Protein AF-A0A562J4Q2-F1 (afdb_monomer_lite)

Structure (mmCIF, N/CA/C/O backbone):
data_AF-A0A562J4Q2-F1
#
_entry.id   AF-A0A562J4Q2-F1
#
loop_
_atom_site.group_PDB
_atom_site.id
_atom_site.type_symbol
_atom_site.label_atom_id
_atom_site.label_alt_id
_atom_site.label_comp_id
_atom_site.label_asym_id
_atom_site.label_entity_id
_atom_site.label_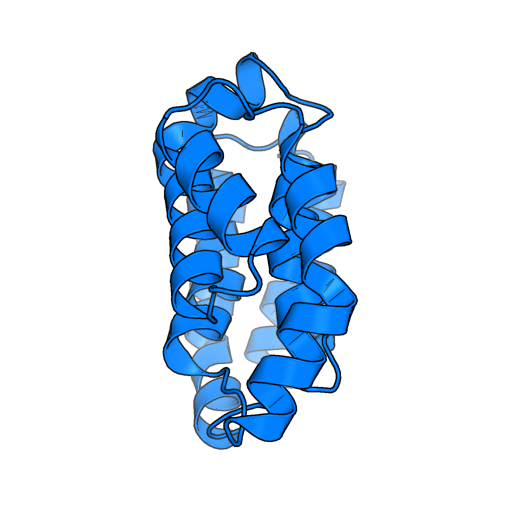seq_id
_atom_site.pdbx_PDB_ins_code
_atom_site.Cartn_x
_atom_site.Cartn_y
_atom_site.Cartn_z
_atom_site.occupancy
_atom_site.B_iso_or_equiv
_atom_site.auth_seq_id
_atom_site.auth_comp_id
_atom_site.auth_asym_id
_atom_site.auth_atom_id
_atom_site.pdbx_PDB_model_num
ATOM 1 N N . MET A 1 1 ? -4.622 3.733 18.364 1.00 93.06 1 MET A N 1
ATOM 2 C CA . MET A 1 1 ? -5.214 4.716 17.423 1.00 93.06 1 MET A CA 1
ATOM 3 C C . MET A 1 1 ? -6.050 5.804 18.120 1.00 93.06 1 MET A C 1
ATOM 5 O O . MET A 1 1 ? -6.681 5.501 19.129 1.00 93.06 1 MET A O 1
ATOM 9 N N . ASN A 1 2 ? -6.089 7.054 17.615 1.00 93.19 2 ASN A N 1
ATOM 10 C CA . ASN A 1 2 ? -6.993 8.108 18.125 1.00 93.19 2 ASN A CA 1
ATOM 11 C C . ASN A 1 2 ? -8.457 7.966 17.622 1.00 93.19 2 ASN A C 1
ATOM 13 O O . ASN A 1 2 ? -8.740 7.214 16.692 1.00 93.19 2 ASN A O 1
ATOM 17 N N . ILE A 1 3 ? -9.401 8.705 18.228 1.00 94.75 3 ILE A N 1
ATOM 18 C CA . ILE A 1 3 ? -10.846 8.622 17.910 1.00 94.75 3 ILE A CA 1
ATOM 19 C C . ILE A 1 3 ? -11.169 9.056 16.470 1.00 94.75 3 ILE A C 1
ATOM 21 O O . ILE A 1 3 ? -12.055 8.473 15.842 1.00 94.75 3 ILE A O 1
ATOM 25 N N . ASP A 1 4 ? -10.489 10.076 15.945 1.00 95.50 4 ASP A N 1
ATOM 26 C CA . ASP A 1 4 ? -10.755 10.580 14.596 1.00 95.50 4 ASP A CA 1
ATOM 27 C C . ASP A 1 4 ? -10.343 9.550 13.537 1.00 95.50 4 ASP A C 1
ATOM 29 O O . ASP A 1 4 ? -11.142 9.226 12.660 1.00 95.50 4 ASP A O 1
ATOM 33 N N . LEU A 1 5 ? -9.155 8.958 13.677 1.00 96.00 5 LEU A N 1
ATOM 34 C CA . LEU A 1 5 ? -8.657 7.901 12.800 1.00 96.00 5 LEU A CA 1
ATOM 35 C C . LEU A 1 5 ? -9.512 6.626 12.914 1.00 96.00 5 LEU A C 1
ATOM 37 O O . LEU A 1 5 ? -9.842 5.996 11.908 1.00 96.00 5 LEU A O 1
ATOM 41 N N . GLN A 1 6 ? -9.975 6.294 14.124 1.00 97.00 6 GLN A N 1
ATOM 42 C CA . GLN A 1 6 ? -10.910 5.189 14.341 1.00 97.00 6 GLN A CA 1
ATOM 43 C C . GLN A 1 6 ? -12.240 5.410 13.600 1.00 97.00 6 GLN A C 1
ATOM 45 O O . GLN A 1 6 ? -12.784 4.476 13.000 1.00 97.00 6 GLN A O 1
ATOM 50 N N . ARG A 1 7 ? -12.772 6.642 13.609 1.00 97.44 7 ARG A N 1
ATOM 51 C CA . ARG A 1 7 ? -13.980 6.998 12.851 1.00 97.44 7 ARG A CA 1
ATOM 52 C C . ARG A 1 7 ? -13.747 6.845 11.349 1.00 97.44 7 ARG A C 1
ATOM 54 O O . ARG A 1 7 ? -14.591 6.239 10.694 1.00 97.44 7 ARG A O 1
ATOM 61 N N . THR A 1 8 ? -12.610 7.313 10.841 1.00 97.88 8 THR A N 1
ATOM 62 C CA . THR A 1 8 ? -12.225 7.168 9.431 1.00 97.88 8 THR A CA 1
ATOM 63 C C . THR A 1 8 ? -12.205 5.696 8.997 1.00 97.88 8 THR A C 1
ATOM 65 O O . THR A 1 8 ? -12.864 5.326 8.026 1.00 97.88 8 THR A O 1
ATOM 68 N N . PHE A 1 9 ? -11.560 4.797 9.750 1.00 98.19 9 PHE A N 1
ATOM 69 C CA . PHE A 1 9 ? -11.567 3.367 9.400 1.00 98.19 9 PHE A CA 1
ATOM 70 C C . PHE A 1 9 ? -12.941 2.702 9.548 1.00 98.19 9 PHE A C 1
ATOM 72 O O . PHE A 1 9 ? -13.265 1.777 8.800 1.00 98.19 9 PHE A O 1
ATOM 79 N N . ASN A 1 10 ? -13.791 3.181 10.457 1.00 97.94 10 ASN A N 1
ATOM 80 C CA . ASN A 1 10 ? -15.175 2.716 10.541 1.00 97.94 10 ASN A CA 1
ATOM 81 C C . ASN A 1 10 ? -16.001 3.144 9.312 1.00 97.94 10 ASN A C 1
ATOM 83 O O . ASN A 1 10 ? -16.880 2.407 8.868 1.00 97.94 10 ASN A O 1
ATOM 87 N N . GLU A 1 11 ? -15.727 4.318 8.742 1.00 98.25 11 GLU A N 1
ATOM 88 C CA . GLU A 1 11 ? -16.349 4.764 7.492 1.00 98.25 11 GLU A CA 1
ATOM 89 C C . GLU A 1 11 ? -15.930 3.868 6.324 1.00 98.25 11 GLU A C 1
ATOM 91 O O . GLU A 1 11 ? -16.810 3.325 5.657 1.00 98.25 11 GLU A O 1
ATOM 96 N N . TYR A 1 12 ? -14.634 3.576 6.160 1.00 98.44 12 TYR A N 1
ATOM 97 C CA . TYR A 1 12 ? -14.177 2.600 5.160 1.00 98.44 12 TYR A CA 1
ATOM 98 C C . TYR A 1 12 ? -14.818 1.220 5.339 1.00 98.44 12 TYR A C 1
ATOM 100 O O . TYR A 1 12 ? -15.247 0.608 4.363 1.00 98.44 12 TYR A O 1
ATOM 108 N N . SER A 1 13 ? -14.934 0.734 6.579 1.00 98.12 13 SER A N 1
ATOM 109 C CA . SER A 1 13 ? -15.589 -0.546 6.881 1.00 98.12 13 SER A CA 1
ATOM 110 C C . SER A 1 13 ? -17.030 -0.583 6.357 1.00 98.12 13 SER A C 1
ATOM 112 O O . SER A 1 13 ? -17.429 -1.539 5.691 1.00 98.12 13 SER A O 1
ATOM 114 N N . LYS A 1 14 ? -17.801 0.490 6.569 1.00 98.00 14 LYS A N 1
ATOM 115 C CA . LYS A 1 14 ? -19.169 0.612 6.041 1.00 98.00 14 LYS A CA 1
ATOM 116 C C . LYS A 1 14 ? -19.196 0.671 4.515 1.00 98.00 14 LYS A C 1
ATOM 118 O O . LYS A 1 14 ? -20.037 0.000 3.921 1.00 98.00 14 LYS A O 1
ATOM 123 N N . THR A 1 15 ? -18.275 1.410 3.897 1.00 98.19 15 THR A N 1
ATOM 124 C CA . THR A 1 15 ? -18.142 1.504 2.433 1.00 98.19 15 THR A CA 1
ATOM 125 C C . THR A 1 15 ? -17.831 0.142 1.803 1.00 98.19 15 THR A C 1
ATOM 127 O O . THR A 1 15 ? -18.413 -0.233 0.786 1.00 98.19 15 THR A O 1
ATOM 130 N N . PHE A 1 16 ? -16.975 -0.667 2.434 1.00 98.00 16 PHE A N 1
ATOM 131 C CA . PHE A 1 16 ? -16.701 -2.024 1.961 1.00 98.00 16 PHE A CA 1
ATOM 132 C C . PHE A 1 16 ? -17.914 -2.955 2.084 1.00 98.00 16 PHE A C 1
ATOM 134 O O . PHE A 1 16 ? -18.144 -3.775 1.196 1.00 98.00 16 PHE A O 1
ATOM 141 N N . ILE A 1 17 ? -18.713 -2.821 3.148 1.00 97.19 17 ILE A N 1
ATOM 142 C CA . ILE A 1 17 ? -19.938 -3.615 3.345 1.00 97.19 17 ILE A CA 1
ATOM 143 C C . ILE A 1 17 ? -21.034 -3.219 2.348 1.00 97.19 17 ILE A C 1
ATOM 145 O O . ILE A 1 17 ? -21.756 -4.094 1.869 1.00 97.19 17 ILE A O 1
ATOM 149 N N . SER A 1 18 ? -21.175 -1.928 2.027 1.00 96.12 18 SER A N 1
ATOM 150 C CA . SER A 1 18 ? -22.166 -1.468 1.044 1.00 96.12 18 SER A CA 1
ATOM 151 C C . SER A 1 18 ? -21.814 -1.881 -0.388 1.00 96.12 18 SER A C 1
ATOM 153 O O . SER A 1 18 ? -22.700 -1.936 -1.239 1.00 96.12 18 SER A O 1
ATOM 155 N N . GLY A 1 19 ? -20.543 -2.203 -0.652 1.00 93.88 19 GLY A N 1
ATOM 156 C CA . GLY A 1 19 ? -20.039 -2.498 -1.993 1.00 93.88 19 GLY A CA 1
ATOM 157 C C . GLY A 1 19 ? -19.753 -1.244 -2.824 1.00 93.88 19 GLY A C 1
ATOM 158 O O . GLY A 1 19 ? -19.389 -1.361 -3.991 1.00 93.88 19 GLY A O 1
ATOM 159 N N . GLU A 1 20 ? -19.889 -0.053 -2.238 1.00 93.75 20 GLU A N 1
ATOM 160 C CA . GLU A 1 20 ? -19.690 1.241 -2.902 1.00 93.75 20 GLU A CA 1
ATOM 161 C C . GLU A 1 20 ? -18.226 1.695 -2.812 1.00 93.75 20 GLU A C 1
ATOM 163 O O . GLU A 1 20 ? -17.931 2.805 -2.381 1.00 93.75 20 GLU A O 1
ATOM 168 N N . TYR A 1 21 ? -17.295 0.820 -3.193 1.00 95.50 21 TYR A N 1
ATOM 169 C CA . TYR A 1 21 ? -15.860 1.105 -3.170 1.00 95.50 21 TYR A CA 1
ATOM 170 C C . TYR A 1 21 ? -15.210 0.891 -4.536 1.00 95.50 21 TYR A C 1
ATOM 172 O O . TYR A 1 21 ? -15.762 0.284 -5.444 1.00 95.50 21 TYR A O 1
ATOM 180 N N . ASP A 1 22 ? -14.009 1.403 -4.709 1.00 94.44 22 ASP A N 1
ATOM 181 C CA . ASP A 1 22 ? -13.220 1.270 -5.928 1.00 94.44 22 ASP A CA 1
ATOM 182 C C . ASP A 1 22 ? -11.728 1.261 -5.575 1.00 94.44 22 ASP A C 1
ATOM 184 O O . ASP A 1 22 ? -11.348 1.216 -4.401 1.00 94.44 22 ASP A O 1
ATOM 188 N N . ILE A 1 23 ? -10.861 1.292 -6.587 1.00 93.38 23 ILE A N 1
ATOM 189 C CA . ILE A 1 23 ? -9.416 1.315 -6.352 1.00 93.38 23 ILE A CA 1
ATOM 190 C C . ILE A 1 23 ? -8.967 2.581 -5.606 1.00 93.38 23 ILE A C 1
ATOM 192 O O . ILE A 1 23 ? -8.091 2.507 -4.743 1.00 93.38 23 ILE A O 1
ATOM 196 N N . ASN A 1 24 ? -9.642 3.712 -5.843 1.00 94.56 24 ASN A N 1
ATOM 197 C CA . ASN A 1 24 ? -9.363 4.962 -5.143 1.00 94.56 24 ASN A CA 1
ATOM 198 C C . ASN A 1 24 ? -9.662 4.824 -3.650 1.00 94.56 24 ASN A C 1
ATOM 200 O O . ASN A 1 24 ? -8.902 5.325 -2.832 1.00 94.56 24 ASN A O 1
ATOM 204 N N . THR A 1 25 ? -10.706 4.075 -3.287 1.00 97.06 25 THR A N 1
ATOM 205 C CA . THR A 1 25 ? -11.036 3.776 -1.887 1.00 97.06 25 THR A CA 1
ATOM 206 C C . THR A 1 25 ? -9.886 3.049 -1.181 1.00 97.06 25 THR A C 1
ATOM 208 O O . THR A 1 25 ? -9.575 3.356 -0.032 1.00 97.06 25 THR A O 1
ATOM 211 N N . ILE A 1 26 ? -9.213 2.115 -1.866 1.00 97.50 26 ILE A N 1
ATOM 212 C CA . ILE A 1 26 ? -8.038 1.408 -1.325 1.00 97.50 26 ILE A CA 1
ATOM 213 C C . ILE A 1 26 ? -6.859 2.364 -1.158 1.00 97.50 26 ILE A C 1
ATOM 215 O O . ILE A 1 26 ? -6.161 2.315 -0.146 1.00 97.50 26 ILE A O 1
ATOM 219 N N . SER A 1 27 ? -6.642 3.244 -2.133 1.00 95.69 27 SER A N 1
ATOM 220 C CA . SER A 1 27 ? -5.588 4.247 -2.038 1.00 95.69 27 SER A CA 1
ATOM 221 C C . SER A 1 27 ? -5.831 5.251 -0.917 1.00 95.69 27 SER A C 1
ATOM 223 O O . SER A 1 27 ? -4.887 5.573 -0.203 1.00 95.69 27 SER A O 1
ATOM 225 N N . SER A 1 28 ? -7.061 5.738 -0.742 1.00 97.38 28 SER A N 1
ATOM 226 C CA . SER A 1 28 ? -7.408 6.654 0.349 1.00 97.38 28 SER A CA 1
ATOM 227 C C . SER A 1 28 ? -7.225 5.978 1.705 1.00 97.38 28 SER A C 1
ATOM 229 O O . SER A 1 28 ? -6.602 6.556 2.591 1.00 97.38 28 SER A O 1
ATOM 231 N N . LEU A 1 29 ? -7.645 4.712 1.836 1.00 98.19 29 LEU A N 1
ATOM 232 C CA . LEU A 1 29 ? -7.371 3.914 3.031 1.00 98.19 29 LEU A CA 1
ATOM 233 C C . LEU A 1 29 ? -5.866 3.838 3.324 1.00 98.19 29 LEU A C 1
ATOM 235 O O . LEU A 1 29 ? -5.454 4.027 4.466 1.00 98.19 29 LEU A O 1
ATOM 239 N N . LEU A 1 30 ? -5.039 3.558 2.314 1.00 97.62 30 LEU A N 1
ATOM 240 C CA . LEU A 1 30 ? -3.589 3.482 2.491 1.00 97.62 30 LEU A CA 1
ATOM 241 C C . LEU A 1 30 ? -2.974 4.838 2.859 1.00 97.62 30 LEU A C 1
ATOM 243 O O . LEU A 1 30 ? -2.023 4.877 3.639 1.00 97.62 30 LEU A O 1
ATOM 247 N N . ASP A 1 31 ? -3.515 5.941 2.347 1.00 96.62 31 ASP A N 1
ATOM 248 C CA . ASP A 1 31 ? -3.085 7.282 2.734 1.00 96.62 31 ASP A CA 1
ATOM 249 C C . ASP A 1 31 ? -3.398 7.576 4.210 1.00 96.62 31 ASP A C 1
ATOM 251 O O . ASP A 1 31 ? -2.517 8.006 4.957 1.00 96.62 31 ASP A O 1
ATOM 255 N N . ASP A 1 32 ? -4.592 7.216 4.685 1.00 97.69 32 ASP A N 1
ATOM 256 C CA . ASP A 1 32 ? -4.946 7.336 6.104 1.00 97.69 32 ASP A CA 1
ATOM 257 C C . ASP A 1 32 ? -4.088 6.427 7.001 1.00 97.69 32 ASP A C 1
ATOM 259 O O . ASP A 1 32 ? -3.659 6.843 8.080 1.00 97.69 32 ASP A O 1
ATOM 263 N N . ILE A 1 33 ? -3.744 5.214 6.546 1.00 97.31 33 ILE A N 1
ATOM 264 C CA . ILE A 1 33 ? -2.775 4.347 7.242 1.00 97.31 33 ILE A CA 1
ATOM 265 C C . ILE A 1 33 ? -1.408 5.039 7.331 1.00 97.31 33 ILE A C 1
ATOM 267 O O . ILE A 1 33 ? -0.817 5.089 8.410 1.00 97.31 33 ILE A O 1
ATOM 271 N N . LYS A 1 34 ? -0.906 5.595 6.220 1.00 95.56 34 LYS A N 1
ATOM 272 C CA . LYS A 1 34 ? 0.396 6.280 6.133 1.00 95.56 34 LYS A CA 1
ATOM 273 C C . LYS A 1 34 ? 0.504 7.450 7.103 1.00 95.56 34 LYS A C 1
ATOM 275 O O . LYS A 1 34 ? 1.534 7.604 7.760 1.00 95.56 34 LYS A O 1
ATOM 280 N N . TYR A 1 35 ? -0.523 8.291 7.171 1.00 94.69 35 TYR A N 1
ATOM 281 C CA . TYR A 1 35 ? -0.531 9.440 8.075 1.00 94.69 35 TYR A CA 1
ATOM 282 C C . TYR A 1 35 ? -0.862 9.056 9.521 1.00 94.69 35 TYR A C 1
ATOM 284 O O . TYR A 1 35 ? -0.450 9.764 10.438 1.00 94.69 35 TYR A O 1
ATOM 292 N N . GLY A 1 36 ? -1.520 7.914 9.731 1.00 95.06 36 GLY A N 1
ATOM 293 C CA . GLY A 1 36 ? -1.819 7.355 11.045 1.00 95.06 36 GLY A CA 1
ATOM 294 C C . GLY A 1 36 ? -0.664 6.616 11.729 1.00 95.06 36 GLY A C 1
ATOM 295 O O . GLY A 1 36 ? -0.777 6.352 12.921 1.00 95.06 36 GLY A O 1
ATOM 296 N N . ILE A 1 37 ? 0.444 6.304 11.036 1.00 95.19 37 ILE A N 1
ATOM 297 C CA . ILE A 1 37 ? 1.585 5.518 11.571 1.00 95.19 37 ILE A CA 1
ATOM 298 C C . ILE A 1 37 ? 1.981 5.891 13.015 1.00 95.19 37 ILE A C 1
ATOM 300 O O . ILE A 1 37 ? 2.111 4.980 13.831 1.00 95.19 37 ILE A O 1
ATOM 304 N N . PRO A 1 38 ? 2.136 7.176 13.399 1.00 92.50 38 PRO A N 1
ATOM 305 C CA . PRO A 1 38 ? 2.540 7.528 14.765 1.00 92.50 38 PRO A CA 1
ATOM 306 C C . PRO A 1 38 ? 1.563 7.076 15.865 1.00 92.50 38 PRO A C 1
ATOM 308 O O . PRO A 1 38 ? 1.921 7.068 17.040 1.00 92.50 38 PRO A O 1
ATOM 311 N N . GLU A 1 39 ? 0.329 6.728 15.502 1.00 93.12 39 GLU A N 1
ATOM 312 C CA . GLU A 1 39 ? -0.759 6.386 16.418 1.00 93.12 39 GLU A CA 1
ATOM 313 C C . GLU A 1 39 ? -1.177 4.912 16.372 1.00 93.12 39 GLU A C 1
ATOM 315 O O . GLU A 1 39 ? -2.085 4.510 17.112 1.00 93.12 39 GLU A O 1
ATOM 320 N N . LEU A 1 40 ? -0.557 4.128 15.488 1.00 95.81 40 LEU A N 1
ATOM 321 C CA . LEU A 1 40 ? -0.887 2.728 15.259 1.00 95.81 40 LEU A CA 1
ATOM 322 C C . LEU A 1 40 ? 0.130 1.818 15.943 1.00 95.81 40 LEU A C 1
ATOM 324 O O . LEU A 1 40 ? 1.342 1.931 15.747 1.00 95.81 40 LEU A O 1
ATOM 328 N N . THR A 1 41 ? -0.382 0.860 16.701 1.00 96.19 41 THR A N 1
ATOM 329 C CA . THR A 1 41 ? 0.366 -0.312 17.148 1.00 96.19 41 THR A CA 1
ATOM 330 C C . THR A 1 41 ? 0.684 -1.234 15.970 1.00 96.19 41 THR A C 1
ATOM 332 O O . THR A 1 41 ? 0.041 -1.185 14.920 1.00 96.19 41 THR A O 1
ATOM 335 N N . SER A 1 42 ? 1.653 -2.129 16.167 1.00 96.50 42 SER A N 1
ATOM 336 C CA . SER A 1 42 ? 1.999 -3.181 15.203 1.00 96.50 42 SER A CA 1
ATOM 337 C C . SER A 1 42 ? 0.806 -4.037 14.798 1.00 96.50 42 SER A C 1
ATOM 339 O O . SER A 1 42 ? 0.642 -4.361 13.624 1.00 96.50 42 SER A O 1
ATOM 341 N N . GLU A 1 43 ? -0.057 -4.392 15.753 1.00 97.69 43 GLU A N 1
ATOM 342 C CA . GLU A 1 43 ? -1.226 -5.224 15.471 1.00 97.69 43 GLU A CA 1
ATOM 343 C C . GLU A 1 43 ? -2.283 -4.456 14.664 1.00 97.69 43 GLU A C 1
ATOM 345 O O . GLU A 1 43 ? -2.768 -4.976 13.657 1.00 97.69 43 GLU A O 1
ATOM 350 N N . GLU A 1 44 ? -2.585 -3.206 15.040 1.00 98.12 44 GLU A N 1
ATOM 351 C CA . GLU A 1 44 ? -3.489 -2.335 14.277 1.00 98.12 44 GLU A CA 1
ATOM 352 C C . GLU A 1 44 ? -2.967 -2.132 12.846 1.00 98.12 44 GLU A C 1
ATOM 354 O O . GLU A 1 44 ? -3.687 -2.404 11.885 1.00 98.12 44 GLU A O 1
ATOM 359 N N . PHE A 1 45 ? -1.702 -1.725 12.687 1.00 98.12 45 PHE A N 1
ATOM 360 C CA . PHE A 1 45 ? -1.083 -1.495 11.379 1.00 98.12 45 PHE A CA 1
ATOM 361 C C . PHE A 1 45 ? -1.141 -2.744 10.496 1.00 98.12 45 PHE A C 1
ATOM 363 O O . PHE A 1 45 ? -1.564 -2.677 9.340 1.00 98.12 45 PHE A O 1
ATOM 370 N N . ASN A 1 46 ? -0.770 -3.902 11.049 1.00 98.12 46 ASN A N 1
ATOM 371 C CA . ASN A 1 46 ? -0.752 -5.154 10.303 1.00 98.12 46 ASN A CA 1
ATOM 372 C C . ASN A 1 46 ? -2.139 -5.604 9.853 1.00 98.12 46 ASN A C 1
ATOM 374 O O . ASN A 1 46 ? -2.251 -6.201 8.784 1.00 98.12 46 ASN A O 1
ATOM 378 N N . LEU A 1 47 ? -3.185 -5.340 10.639 1.00 98.44 47 LEU A N 1
ATOM 379 C CA . LEU A 1 47 ? -4.564 -5.620 10.244 1.00 98.44 47 LEU A CA 1
ATOM 380 C C . LEU A 1 47 ? -5.043 -4.664 9.154 1.00 98.44 47 LEU A C 1
ATOM 382 O O . LEU A 1 47 ? -5.607 -5.119 8.161 1.00 98.44 47 LEU A O 1
ATOM 386 N N . LEU A 1 48 ? -4.783 -3.364 9.301 1.00 98.44 48 LEU A N 1
ATOM 387 C CA . LEU A 1 48 ? -5.173 -2.351 8.318 1.00 98.44 48 LEU A CA 1
ATOM 388 C C . LEU A 1 48 ? -4.502 -2.602 6.958 1.00 98.44 48 LEU A C 1
ATOM 390 O O . LEU A 1 48 ? -5.168 -2.578 5.922 1.00 98.44 48 LEU A O 1
ATOM 394 N N . MET A 1 49 ? -3.209 -2.940 6.958 1.00 98.25 49 MET A N 1
ATOM 395 C CA . MET A 1 49 ? -2.440 -3.225 5.743 1.00 98.25 49 MET A CA 1
ATOM 396 C C . MET A 1 49 ? -2.862 -4.508 5.010 1.00 98.25 49 MET A C 1
ATOM 398 O O . MET A 1 49 ? -2.528 -4.659 3.833 1.00 98.25 49 MET A O 1
ATOM 402 N N . GLN A 1 50 ? -3.638 -5.410 5.630 1.00 98.19 50 GLN A N 1
ATOM 403 C CA . GLN A 1 50 ? -4.152 -6.599 4.930 1.00 98.19 50 GLN A CA 1
ATOM 404 C C . GLN A 1 50 ? -5.012 -6.231 3.719 1.00 98.19 50 GLN A C 1
ATOM 406 O O . GLN A 1 50 ? -5.006 -6.958 2.728 1.00 98.19 50 GLN A O 1
ATOM 411 N N . VAL A 1 51 ? -5.740 -5.111 3.781 1.00 98.00 51 VAL A N 1
ATOM 412 C CA . VAL A 1 51 ? -6.605 -4.662 2.684 1.00 98.00 51 VAL A CA 1
ATOM 413 C C . VAL A 1 51 ? -5.781 -4.301 1.438 1.00 98.00 51 VAL A C 1
ATOM 415 O O . VAL A 1 51 ? -5.919 -5.004 0.433 1.00 98.00 51 VAL A O 1
ATOM 418 N N . PRO A 1 52 ? -4.882 -3.292 1.464 1.00 97.62 52 PRO A N 1
ATOM 419 C CA . PRO A 1 52 ? -4.069 -2.956 0.294 1.00 97.62 52 PRO A CA 1
ATOM 420 C C . PRO A 1 52 ? -3.164 -4.113 -0.151 1.00 97.62 52 PRO A C 1
ATOM 422 O O . PRO A 1 52 ? -2.991 -4.321 -1.351 1.00 97.62 52 PRO A O 1
ATOM 425 N N . LEU A 1 53 ? -2.637 -4.920 0.780 1.00 97.38 53 LEU A N 1
ATOM 426 C CA . LEU A 1 53 ? -1.816 -6.082 0.435 1.00 97.38 53 LEU A CA 1
ATOM 427 C C . LEU A 1 53 ? -2.616 -7.167 -0.302 1.00 97.38 53 LEU A C 1
ATOM 429 O O . LEU A 1 53 ? -2.121 -7.749 -1.269 1.00 97.38 53 LEU A O 1
ATOM 433 N N . SER A 1 54 ? -3.852 -7.443 0.126 1.00 95.88 54 SER A N 1
ATOM 434 C CA . SER A 1 54 ? -4.736 -8.391 -0.562 1.00 95.88 54 SER A CA 1
ATOM 435 C C . SER A 1 54 ? -5.002 -7.952 -2.001 1.00 95.88 54 SER A C 1
ATOM 437 O O . SER A 1 54 ? -4.916 -8.778 -2.915 1.00 95.88 54 SER A O 1
ATOM 439 N N . VAL A 1 55 ? -5.278 -6.658 -2.193 1.00 96.00 55 VAL A N 1
ATOM 440 C CA . VAL A 1 55 ? -5.547 -6.060 -3.508 1.00 96.00 55 VAL A CA 1
ATOM 441 C C . VAL A 1 55 ? -4.317 -6.167 -4.408 1.00 96.00 55 VAL A C 1
ATOM 443 O O . VAL A 1 55 ? -4.413 -6.694 -5.516 1.00 96.00 55 VAL A O 1
ATOM 446 N N . LEU A 1 56 ? -3.138 -5.775 -3.913 1.00 95.31 56 LEU A N 1
ATOM 447 C CA . LEU A 1 56 ? -1.873 -5.899 -4.648 1.00 95.31 56 LEU A CA 1
ATOM 448 C C . LEU A 1 56 ? -1.559 -7.333 -5.080 1.00 95.31 56 LEU A C 1
ATOM 450 O O . LEU A 1 56 ? -1.100 -7.547 -6.199 1.00 95.31 56 LEU A O 1
ATOM 454 N N . ARG A 1 57 ? -1.807 -8.318 -4.210 1.00 94.00 57 ARG A N 1
ATOM 455 C CA . ARG A 1 57 ? -1.497 -9.727 -4.493 1.00 94.00 57 ARG A CA 1
ATOM 456 C C . ARG A 1 57 ? -2.446 -10.368 -5.503 1.00 94.00 57 ARG A C 1
ATOM 458 O O . ARG A 1 57 ? -2.012 -11.223 -6.272 1.00 94.00 57 ARG A O 1
ATOM 465 N N . SER A 1 58 ? -3.734 -10.034 -5.440 1.00 91.19 58 SER A N 1
ATOM 466 C CA . SER A 1 58 ? -4.781 -10.874 -6.045 1.00 91.19 58 SER A CA 1
ATOM 467 C C . SER A 1 58 ? -5.623 -10.161 -7.092 1.00 91.19 58 SER A C 1
ATOM 469 O O . SER A 1 58 ? -6.183 -10.818 -7.973 1.00 91.19 58 SER A O 1
ATOM 471 N N . ASP A 1 59 ? -5.720 -8.837 -6.994 1.00 92.25 59 ASP A N 1
ATOM 472 C CA . ASP A 1 59 ? -6.669 -8.056 -7.775 1.00 92.25 59 ASP A CA 1
ATOM 473 C C . ASP A 1 59 ? -5.987 -7.161 -8.804 1.00 92.25 59 ASP A C 1
ATOM 475 O O . ASP A 1 59 ? -6.673 -6.708 -9.712 1.00 92.25 59 ASP A O 1
ATOM 479 N N . LEU A 1 60 ? -4.670 -6.941 -8.727 1.00 93.56 60 LEU A N 1
ATOM 480 C CA . LEU A 1 60 ? -3.939 -6.068 -9.648 1.00 93.56 60 LEU A CA 1
ATOM 481 C C . LEU A 1 60 ? -3.086 -6.831 -10.662 1.00 93.56 60 LEU A C 1
ATOM 483 O O . LEU A 1 60 ? -2.518 -7.884 -10.377 1.00 93.56 60 LEU A O 1
ATOM 487 N N . TRP A 1 61 ? -2.999 -6.281 -11.873 1.00 94.81 61 TRP A N 1
ATOM 488 C CA . TRP A 1 61 ? -2.142 -6.792 -12.940 1.00 94.81 61 TRP A CA 1
ATOM 489 C C . TRP A 1 61 ? -1.716 -5.683 -13.906 1.00 94.81 61 TRP A C 1
ATOM 491 O O . TRP A 1 61 ? -2.394 -4.667 -14.056 1.00 94.81 61 TRP A O 1
ATOM 501 N N . ILE A 1 62 ? -0.597 -5.910 -14.593 1.00 93.44 62 ILE A N 1
ATOM 502 C CA . ILE A 1 62 ? -0.120 -5.083 -15.706 1.00 93.44 62 ILE A CA 1
ATOM 503 C C . ILE A 1 62 ? -0.259 -5.918 -16.980 1.00 93.44 62 ILE A C 1
ATOM 505 O O . ILE A 1 62 ? 0.183 -7.067 -17.018 1.00 93.44 62 ILE A O 1
ATOM 509 N N . SER A 1 63 ? -0.920 -5.366 -18.003 1.00 88.00 63 SER A N 1
ATOM 510 C CA . SER A 1 63 ? -1.505 -6.189 -19.071 1.00 88.00 63 SER A CA 1
ATOM 511 C C . SER A 1 63 ? -0.513 -6.892 -19.985 1.00 88.00 63 SER A C 1
ATOM 513 O O . SER A 1 63 ? -0.817 -7.951 -20.534 1.00 88.00 63 SER A O 1
ATOM 515 N N . ASP A 1 64 ? 0.653 -6.290 -20.179 1.00 91.56 64 ASP A N 1
ATOM 516 C CA . ASP A 1 64 ? 1.670 -6.775 -21.094 1.00 91.56 64 ASP A CA 1
ATOM 517 C C . ASP A 1 64 ? 3.032 -6.142 -20.789 1.00 91.56 64 ASP A C 1
ATOM 519 O O . ASP A 1 64 ? 3.162 -5.224 -19.976 1.00 91.56 64 ASP A O 1
ATOM 523 N N . ILE A 1 65 ? 4.054 -6.644 -21.482 1.00 92.31 65 ILE A N 1
ATOM 524 C CA . ILE A 1 65 ? 5.439 -6.210 -21.314 1.00 92.31 65 ILE A CA 1
ATOM 525 C C . ILE A 1 65 ? 5.661 -4.738 -21.686 1.00 92.31 65 ILE A C 1
ATOM 527 O O . ILE A 1 65 ? 6.512 -4.088 -21.089 1.00 92.31 65 ILE A O 1
ATOM 531 N N . ASN A 1 66 ? 4.901 -4.176 -22.632 1.00 94.25 66 ASN A N 1
ATOM 532 C CA . ASN A 1 66 ? 5.072 -2.773 -23.003 1.00 94.25 66 ASN A CA 1
ATOM 533 C C . ASN A 1 66 ? 4.551 -1.861 -21.895 1.00 94.25 66 ASN A C 1
ATOM 535 O O . ASN A 1 66 ? 5.228 -0.896 -21.550 1.00 94.25 66 ASN A O 1
ATOM 539 N N . LYS A 1 67 ? 3.391 -2.182 -21.308 1.00 93.75 67 LYS A N 1
ATOM 540 C CA . LYS A 1 67 ? 2.886 -1.459 -20.134 1.00 93.75 67 LYS A CA 1
ATOM 541 C C . LYS A 1 67 ? 3.784 -1.627 -18.917 1.00 93.75 67 LYS A C 1
ATOM 543 O O . LYS A 1 67 ? 4.007 -0.653 -18.211 1.00 93.75 67 LYS A O 1
ATOM 548 N N . LEU A 1 68 ? 4.341 -2.821 -18.703 1.00 95.19 68 LEU A N 1
ATOM 549 C CA . LEU A 1 68 ? 5.305 -3.054 -17.625 1.00 95.19 68 LEU A CA 1
ATOM 550 C C . LEU A 1 68 ? 6.529 -2.148 -17.782 1.00 95.19 68 LEU A C 1
ATOM 552 O O . LEU A 1 68 ? 6.851 -1.409 -16.858 1.00 95.19 68 LEU A O 1
ATOM 556 N N . ASN A 1 69 ? 7.133 -2.122 -18.971 1.00 95.81 69 ASN A N 1
ATOM 557 C CA . ASN A 1 69 ? 8.288 -1.271 -19.257 1.00 95.81 69 ASN A CA 1
ATOM 558 C C . ASN A 1 69 ? 7.957 0.227 -19.115 1.00 95.81 69 ASN A C 1
ATOM 560 O O . ASN A 1 69 ? 8.780 1.004 -18.632 1.00 95.81 69 ASN A O 1
ATOM 564 N N . GLN A 1 70 ? 6.758 0.653 -19.536 1.00 95.31 70 GLN A N 1
ATOM 565 C CA . GLN A 1 70 ? 6.305 2.040 -19.378 1.00 95.31 70 GLN A CA 1
ATOM 566 C C . GLN A 1 70 ? 6.117 2.412 -17.912 1.00 95.31 70 GLN A C 1
ATOM 568 O O . GLN A 1 70 ? 6.599 3.462 -17.492 1.00 95.31 70 GLN A O 1
ATOM 573 N N . TRP A 1 71 ? 5.455 1.551 -17.142 1.00 96.00 71 TRP A N 1
ATOM 574 C CA . TRP A 1 71 ? 5.290 1.721 -15.707 1.00 96.00 71 TRP A CA 1
ATOM 575 C C . TRP A 1 71 ? 6.661 1.834 -15.037 1.00 96.00 71 TRP A C 1
ATOM 577 O O . TRP A 1 71 ? 6.974 2.888 -14.492 1.00 96.00 71 TRP A O 1
ATOM 587 N N . GLN A 1 72 ? 7.532 0.833 -15.202 1.00 97.12 72 GLN A N 1
ATOM 588 C CA . GLN A 1 72 ? 8.892 0.820 -14.652 1.00 97.12 72 GLN A CA 1
ATOM 589 C C . GLN A 1 72 ? 9.670 2.104 -14.980 1.00 97.12 72 GLN A C 1
ATOM 591 O O . GLN A 1 72 ? 10.242 2.725 -14.084 1.00 97.12 72 GLN A O 1
ATOM 596 N N . GLY A 1 73 ? 9.640 2.544 -16.242 1.00 95.62 73 GLY A N 1
ATOM 597 C CA . GLY A 1 73 ? 10.336 3.752 -16.687 1.00 95.62 73 GLY A CA 1
ATOM 598 C C . GLY A 1 73 ? 9.764 5.063 -16.135 1.00 95.62 73 GLY A C 1
ATOM 599 O O . GLY A 1 73 ? 10.515 6.019 -15.959 1.00 95.62 73 GLY A O 1
ATOM 600 N N . LYS A 1 74 ? 8.456 5.132 -15.846 1.00 95.81 74 LYS A N 1
ATOM 601 C CA . LYS A 1 74 ? 7.807 6.328 -15.274 1.00 95.81 74 LYS A CA 1
ATOM 602 C C . LYS A 1 74 ? 8.073 6.480 -13.775 1.00 95.81 74 LYS A C 1
ATOM 604 O O . LYS A 1 74 ? 8.199 7.603 -13.293 1.00 95.81 74 LYS A O 1
ATOM 609 N N . ILE A 1 75 ? 8.113 5.369 -13.039 1.00 97.25 75 ILE A N 1
ATOM 610 C CA . ILE A 1 75 ? 8.047 5.383 -11.567 1.00 97.25 75 ILE A CA 1
ATOM 611 C C . ILE A 1 75 ? 9.304 4.866 -10.857 1.00 97.25 75 ILE A C 1
ATOM 613 O O . ILE A 1 75 ? 9.437 5.105 -9.659 1.00 97.25 75 ILE A O 1
ATOM 617 N N . GLY A 1 76 ? 10.242 4.211 -11.550 1.00 97.31 76 GLY A N 1
ATOM 618 C CA . GLY A 1 76 ? 11.425 3.596 -10.928 1.00 97.31 76 GLY A CA 1
ATOM 619 C C . GLY A 1 76 ? 12.253 4.563 -10.072 1.00 97.31 76 GLY A C 1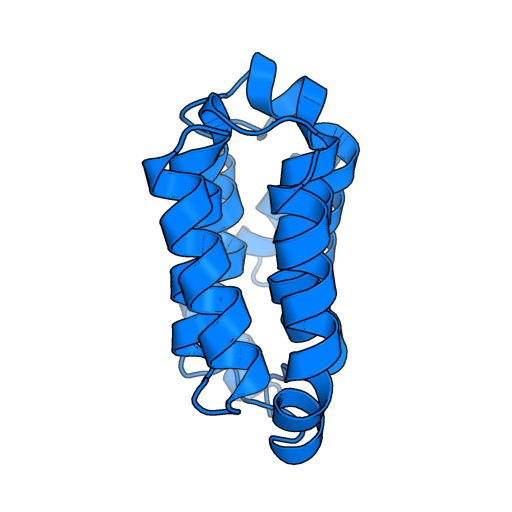
ATOM 620 O O . GLY A 1 76 ? 12.493 4.306 -8.891 1.00 97.31 76 GLY A O 1
ATOM 621 N N . ASP A 1 77 ? 12.615 5.729 -10.614 1.00 97.81 77 ASP A N 1
ATOM 622 C CA . ASP A 1 77 ? 13.377 6.746 -9.871 1.00 97.81 77 ASP A CA 1
ATOM 623 C C . ASP A 1 77 ? 12.603 7.301 -8.667 1.00 97.81 77 ASP A C 1
ATOM 625 O O . ASP A 1 77 ? 13.178 7.517 -7.594 1.00 97.81 77 ASP A O 1
ATOM 629 N N . TYR A 1 78 ? 11.290 7.494 -8.823 1.00 98.00 78 TYR A N 1
ATOM 630 C CA . TYR A 1 78 ? 10.407 7.925 -7.740 1.00 98.00 78 TYR A CA 1
ATOM 631 C C . TYR A 1 78 ? 10.386 6.881 -6.610 1.00 98.00 78 TYR A C 1
ATOM 633 O O . TYR A 1 78 ? 10.601 7.226 -5.444 1.00 98.00 78 TYR A O 1
ATOM 641 N N . PHE A 1 79 ? 10.244 5.595 -6.950 1.00 98.31 79 PHE A N 1
ATOM 642 C CA . PHE A 1 79 ? 10.248 4.505 -5.974 1.00 98.31 79 PHE A CA 1
ATOM 643 C C . PHE A 1 79 ? 11.584 4.365 -5.259 1.00 98.31 79 PHE A C 1
ATOM 645 O O . PHE A 1 79 ? 11.605 4.250 -4.033 1.00 98.31 79 PHE A O 1
ATOM 652 N N . ALA A 1 80 ? 12.700 4.450 -5.982 1.00 98.12 80 ALA A N 1
ATOM 653 C CA . ALA A 1 80 ? 14.030 4.443 -5.384 1.00 98.12 80 ALA A CA 1
ATOM 654 C C . ALA A 1 80 ? 14.241 5.630 -4.425 1.00 98.12 80 ALA A C 1
ATOM 656 O O . ALA A 1 80 ? 14.842 5.467 -3.360 1.00 98.12 80 ALA A O 1
ATOM 657 N N . GLY A 1 81 ? 13.735 6.815 -4.783 1.00 97.69 81 GLY A N 1
ATOM 658 C CA . GLY A 1 81 ? 13.811 8.023 -3.961 1.00 97.69 81 GLY A CA 1
ATOM 659 C C . GLY A 1 81 ? 13.072 7.891 -2.628 1.00 97.69 81 GLY A C 1
ATOM 660 O O . GLY A 1 81 ? 13.610 8.264 -1.586 1.00 97.69 81 GLY A O 1
ATOM 661 N N . ASN A 1 82 ? 11.885 7.287 -2.639 1.00 97.88 82 ASN A N 1
ATOM 662 C CA . ASN A 1 82 ? 11.049 7.083 -1.452 1.00 97.88 82 ASN A CA 1
ATOM 663 C C . ASN A 1 82 ? 11.646 6.118 -0.410 1.00 97.88 82 ASN A C 1
ATOM 665 O O . ASN A 1 82 ? 11.284 6.169 0.764 1.00 97.88 82 ASN A O 1
ATOM 669 N N . MET A 1 83 ? 12.609 5.284 -0.804 1.00 97.12 83 MET A N 1
ATOM 670 C CA . MET A 1 83 ? 13.263 4.297 0.068 1.00 97.12 83 MET A CA 1
ATOM 671 C C . MET A 1 83 ? 14.421 4.882 0.897 1.00 97.12 83 MET A C 1
ATOM 673 O O . MET A 1 83 ? 15.133 4.149 1.588 1.00 97.12 83 MET A O 1
ATOM 677 N N . TYR A 1 84 ? 14.656 6.199 0.838 1.00 95.25 84 TYR A N 1
ATOM 678 C CA . TYR A 1 84 ? 15.843 6.839 1.418 1.00 95.25 84 TYR A CA 1
ATOM 679 C C . TYR A 1 84 ? 16.041 6.570 2.919 1.00 95.25 84 TYR A C 1
ATOM 681 O O . TYR A 1 84 ? 17.189 6.542 3.376 1.00 95.25 84 TYR A O 1
ATOM 689 N N . CYS A 1 85 ? 14.955 6.404 3.682 1.00 92.94 85 CYS A N 1
ATOM 690 C CA . CYS A 1 85 ? 15.009 6.191 5.128 1.00 92.94 85 CYS A CA 1
ATOM 691 C C . CYS A 1 85 ? 15.474 4.774 5.487 1.00 92.94 85 CYS A C 1
ATOM 693 O O . CYS A 1 85 ? 16.199 4.612 6.464 1.00 92.94 85 CYS A O 1
ATOM 695 N N . ILE A 1 86 ? 15.165 3.785 4.643 1.00 94.94 86 ILE A N 1
ATOM 696 C CA . ILE A 1 86 ? 15.510 2.373 4.848 1.00 94.94 86 ILE A CA 1
ATOM 697 C C . ILE A 1 86 ? 16.656 1.890 3.957 1.00 94.94 86 ILE A C 1
ATOM 699 O O . ILE A 1 86 ? 16.971 0.712 3.958 1.00 94.94 86 ILE A O 1
ATOM 703 N N . LYS A 1 87 ? 17.361 2.782 3.250 1.00 93.19 87 LYS A N 1
ATOM 704 C CA . LYS A 1 87 ? 18.445 2.449 2.296 1.00 93.19 87 LYS A CA 1
ATOM 705 C C . LYS A 1 87 ? 19.634 1.639 2.847 1.00 93.19 87 LYS A C 1
ATOM 707 O O . LYS A 1 87 ? 20.554 1.339 2.093 1.00 93.19 87 LYS A O 1
ATOM 712 N N . LYS A 1 88 ? 19.690 1.413 4.162 1.00 91.75 88 LYS A N 1
ATOM 713 C CA . LYS A 1 88 ? 20.718 0.605 4.837 1.00 91.75 88 LYS A CA 1
ATOM 714 C C . LYS A 1 88 ? 20.224 -0.792 5.218 1.00 91.75 88 LYS A C 1
ATOM 716 O O . LYS A 1 88 ? 21.037 -1.588 5.665 1.00 91.75 88 LYS A O 1
ATOM 721 N N . GLU A 1 89 ? 18.929 -1.055 5.091 1.00 92.12 89 GLU A N 1
ATOM 722 C CA . GLU A 1 89 ? 18.354 -2.383 5.279 1.00 92.12 89 GLU A CA 1
ATOM 723 C C . GLU A 1 89 ? 18.677 -3.223 4.033 1.00 92.12 89 GLU A C 1
ATOM 725 O O . GLU A 1 89 ? 18.483 -2.745 2.913 1.00 92.12 89 GLU A O 1
ATOM 730 N N . ASP A 1 90 ? 19.162 -4.456 4.206 1.00 92.38 90 ASP A N 1
ATOM 731 C CA . ASP A 1 90 ? 19.632 -5.303 3.093 1.00 92.38 90 ASP A CA 1
ATOM 732 C C . A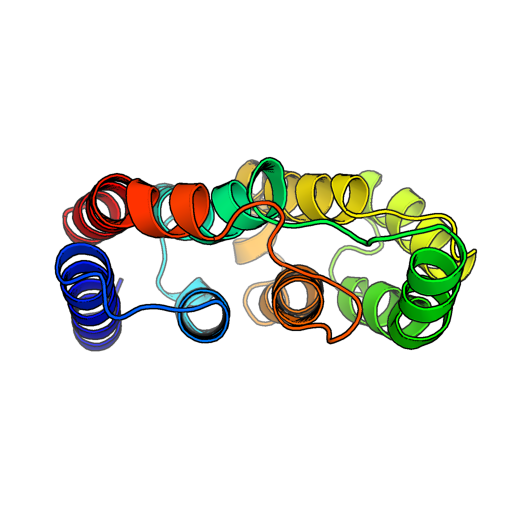SP A 1 90 ? 18.554 -5.486 2.014 1.00 92.38 90 ASP A C 1
ATOM 734 O O . ASP A 1 90 ? 18.816 -5.309 0.824 1.00 92.38 90 ASP A O 1
ATOM 738 N N . PHE A 1 91 ? 17.309 -5.715 2.443 1.00 94.44 91 PHE A N 1
ATOM 739 C CA . PHE A 1 91 ? 16.139 -5.776 1.565 1.00 94.44 91 PHE A CA 1
ATOM 740 C C . PHE A 1 91 ? 15.999 -4.524 0.681 1.00 94.44 91 PHE A C 1
ATOM 742 O O . PHE A 1 91 ? 15.751 -4.614 -0.523 1.00 94.44 91 PHE A O 1
ATOM 749 N N . ALA A 1 92 ? 16.178 -3.339 1.268 1.00 95.19 92 ALA A N 1
ATOM 750 C CA . ALA A 1 92 ? 16.014 -2.080 0.557 1.00 95.19 92 ALA A CA 1
ATOM 751 C C . ALA A 1 92 ? 17.148 -1.827 -0.439 1.00 95.19 92 ALA A C 1
ATOM 753 O O . ALA A 1 92 ? 16.902 -1.209 -1.469 1.00 95.19 92 ALA A O 1
ATOM 754 N N . ILE A 1 93 ? 18.374 -2.283 -0.163 1.00 96.06 93 ILE A N 1
ATOM 755 C CA . ILE A 1 93 ? 19.514 -2.106 -1.076 1.00 96.06 93 ILE A CA 1
ATOM 756 C C . ILE A 1 93 ? 19.228 -2.794 -2.414 1.00 96.06 93 ILE A C 1
ATOM 758 O O . ILE A 1 93 ? 19.350 -2.161 -3.469 1.00 96.06 93 ILE A O 1
ATOM 762 N N . ASP A 1 94 ? 18.793 -4.053 -2.365 1.00 96.56 94 ASP A N 1
ATOM 763 C CA . ASP A 1 94 ? 18.469 -4.830 -3.560 1.00 96.56 94 ASP A CA 1
ATOM 764 C C . ASP A 1 94 ? 17.257 -4.250 -4.294 1.00 96.56 94 ASP A C 1
ATOM 766 O O . ASP A 1 94 ? 17.294 -4.060 -5.512 1.00 96.56 94 ASP A O 1
ATOM 770 N N . LEU A 1 95 ? 16.204 -3.886 -3.559 1.00 98.00 95 LEU A N 1
ATOM 771 C CA . LEU A 1 95 ? 14.993 -3.329 -4.156 1.00 98.00 95 LEU A CA 1
ATOM 772 C C . LEU A 1 95 ? 15.225 -1.944 -4.790 1.00 98.00 95 LEU A C 1
ATOM 774 O O . LEU A 1 95 ? 14.739 -1.674 -5.885 1.00 98.00 95 LEU A O 1
ATOM 778 N N . ILE A 1 96 ? 16.027 -1.075 -4.163 1.00 98.19 96 ILE A N 1
ATOM 779 C CA . ILE A 1 96 ? 16.423 0.221 -4.741 1.00 98.19 96 ILE A CA 1
ATOM 780 C C . ILE A 1 96 ? 17.174 0.016 -6.057 1.00 98.19 96 ILE A C 1
ATOM 782 O O . ILE A 1 96 ? 16.986 0.792 -6.994 1.00 98.19 96 ILE A O 1
ATOM 786 N N . LYS A 1 97 ? 18.040 -1.000 -6.133 1.00 97.69 97 LYS A N 1
ATOM 787 C CA . LYS A 1 97 ? 18.750 -1.322 -7.370 1.00 97.69 97 LYS A CA 1
ATOM 788 C C . LYS A 1 97 ? 17.770 -1.750 -8.462 1.00 97.69 97 LYS A C 1
ATOM 790 O O . LYS A 1 97 ? 17.814 -1.177 -9.544 1.00 97.69 97 LYS A O 1
ATOM 795 N N . LYS A 1 98 ? 16.842 -2.660 -8.156 1.00 98.19 98 LYS A N 1
ATOM 796 C CA . LYS A 1 98 ? 15.784 -3.072 -9.091 1.00 98.19 98 LYS A CA 1
ATOM 797 C C . LYS A 1 98 ? 14.971 -1.891 -9.622 1.00 98.19 98 LYS A C 1
ATOM 799 O O . LYS A 1 98 ? 14.767 -1.787 -10.827 1.00 98.19 98 LYS A O 1
ATOM 804 N N . PHE A 1 99 ? 14.564 -0.969 -8.746 1.00 98.25 99 PHE A N 1
ATOM 805 C CA . PHE A 1 99 ? 13.835 0.236 -9.148 1.00 98.25 99 PHE A CA 1
ATOM 806 C C . PHE A 1 99 ? 14.623 1.112 -10.126 1.00 98.25 99 PHE A C 1
ATOM 808 O O . PHE A 1 99 ? 14.060 1.575 -11.114 1.00 98.25 99 PHE A O 1
ATOM 815 N N . LYS A 1 100 ? 15.924 1.305 -9.885 1.00 97.31 100 LYS A N 1
ATOM 816 C CA . LYS A 1 100 ? 16.800 2.094 -10.767 1.00 97.31 100 LYS A CA 1
ATOM 817 C C . LYS A 1 100 ? 17.091 1.409 -12.098 1.00 97.31 100 LYS A C 1
ATOM 819 O O . LYS A 1 100 ? 17.217 2.084 -13.114 1.00 97.31 100 LYS A O 1
ATOM 824 N N . ASP A 1 101 ? 17.206 0.087 -12.079 1.00 97.12 101 ASP A N 1
ATOM 825 C CA . ASP A 1 101 ? 17.504 -0.712 -13.266 1.00 97.12 101 ASP A CA 1
ATOM 826 C C . ASP A 1 101 ? 16.240 -0.985 -14.109 1.00 97.12 101 ASP A C 1
ATOM 828 O O . ASP A 1 101 ? 16.341 -1.503 -15.220 1.00 97.12 101 ASP A O 1
ATOM 832 N N . GLY A 1 102 ? 15.051 -0.627 -13.602 1.00 96.38 102 GLY A N 1
ATOM 833 C CA . GLY A 1 102 ? 13.773 -0.939 -14.242 1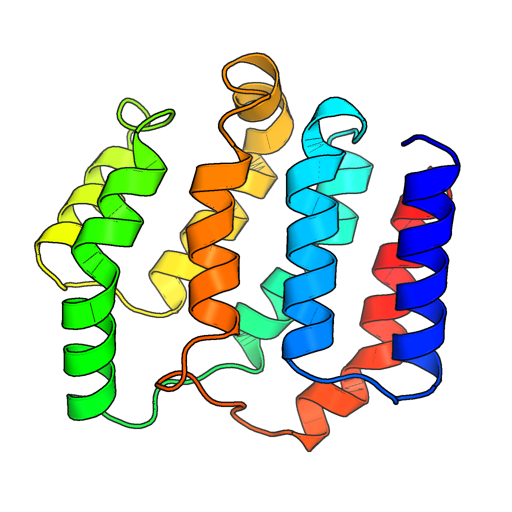.00 96.38 102 GLY A CA 1
ATOM 834 C C . GLY A 1 102 ? 13.448 -2.435 -14.229 1.00 96.38 102 GLY A C 1
ATOM 835 O O . GLY A 1 102 ? 12.696 -2.899 -15.074 1.00 96.38 102 GLY A O 1
ATOM 836 N N . ASP A 1 103 ? 14.014 -3.194 -13.290 1.00 96.50 103 ASP A N 1
ATOM 837 C CA . ASP A 1 103 ? 13.871 -4.651 -13.179 1.00 96.50 103 ASP A CA 1
ATOM 838 C C . ASP A 1 103 ? 13.025 -5.021 -11.955 1.00 96.50 103 ASP A C 1
ATOM 840 O O . ASP A 1 103 ? 13.490 -5.659 -11.008 1.00 96.50 103 ASP A O 1
ATOM 844 N N . PHE A 1 104 ? 11.787 -4.529 -11.934 1.00 97.62 104 PHE A N 1
ATOM 845 C CA . PHE A 1 104 ? 10.848 -4.784 -10.844 1.00 97.62 104 PHE A CA 1
ATOM 846 C C . PHE A 1 104 ? 9.421 -4.987 -11.340 1.00 97.62 104 PHE A C 1
ATOM 848 O O . PHE A 1 104 ? 9.006 -4.401 -12.339 1.00 97.62 104 PHE A O 1
ATOM 855 N N . ASP A 1 105 ? 8.642 -5.790 -10.630 1.00 96.62 105 ASP A N 1
ATOM 856 C CA . ASP A 1 105 ? 7.238 -6.041 -10.948 1.00 96.62 105 ASP A CA 1
ATOM 857 C C . ASP A 1 105 ? 6.323 -5.827 -9.728 1.00 96.62 105 ASP A C 1
ATOM 859 O O . ASP A 1 105 ? 6.736 -5.341 -8.673 1.00 96.62 105 ASP A O 1
ATOM 863 N N . LEU A 1 106 ? 5.040 -6.174 -9.864 1.00 96.81 106 LEU A N 1
ATOM 864 C CA . LEU A 1 106 ? 4.084 -6.074 -8.759 1.00 96.81 106 LEU A CA 1
ATOM 865 C C . LEU A 1 106 ? 4.475 -6.941 -7.551 1.00 96.81 106 LEU A C 1
ATOM 867 O O . LEU A 1 106 ? 4.122 -6.592 -6.426 1.00 96.81 106 LEU A O 1
ATOM 871 N N . LYS A 1 107 ? 5.213 -8.044 -7.739 1.00 96.94 107 LYS A N 1
ATOM 872 C CA . LYS A 1 107 ? 5.670 -8.892 -6.628 1.00 96.94 107 LYS A CA 1
ATOM 873 C C . LYS A 1 107 ? 6.728 -8.188 -5.796 1.00 96.94 107 LYS A C 1
ATOM 875 O O . LYS A 1 107 ? 6.746 -8.375 -4.586 1.00 96.94 107 LYS A O 1
ATOM 880 N N . ASP A 1 108 ? 7.569 -7.363 -6.411 1.00 98.31 108 ASP A N 1
ATOM 881 C CA . ASP A 1 108 ? 8.519 -6.533 -5.670 1.00 98.31 108 ASP A CA 1
ATOM 882 C C . ASP A 1 108 ? 7.794 -5.494 -4.795 1.00 98.31 108 ASP A C 1
ATOM 884 O O . ASP A 1 108 ? 8.203 -5.242 -3.661 1.00 98.31 108 ASP A O 1
ATOM 888 N N . ILE A 1 109 ? 6.665 -4.949 -5.267 1.00 98.31 109 ILE A N 1
ATOM 889 C CA . ILE A 1 109 ? 5.820 -4.033 -4.477 1.00 98.31 109 ILE A CA 1
ATOM 890 C C . ILE A 1 109 ? 5.083 -4.767 -3.352 1.00 98.31 109 ILE A C 1
ATOM 892 O O . ILE A 1 109 ? 4.989 -4.257 -2.236 1.00 98.31 109 ILE A O 1
ATOM 896 N N . VAL A 1 110 ? 4.601 -5.984 -3.613 1.00 98.25 110 VAL A N 1
ATOM 897 C CA . VAL A 1 110 ? 4.053 -6.872 -2.577 1.00 98.25 110 VAL A CA 1
ATOM 898 C C . VAL A 1 110 ? 5.109 -7.157 -1.507 1.00 98.25 110 VAL A C 1
ATOM 900 O O . VAL A 1 110 ? 4.834 -6.967 -0.324 1.00 98.25 110 VAL A O 1
ATOM 903 N N . GLY A 1 111 ? 6.328 -7.521 -1.912 1.00 98.31 111 GLY A N 1
ATOM 904 C CA . GLY A 1 111 ? 7.442 -7.766 -0.996 1.00 98.31 111 GLY A CA 1
ATOM 905 C C . GLY A 1 111 ? 7.813 -6.530 -0.175 1.00 98.31 111 GLY A C 1
ATOM 906 O O . GLY A 1 111 ? 8.139 -6.651 1.001 1.00 98.31 111 GLY A O 1
ATOM 907 N N . LEU A 1 112 ? 7.703 -5.327 -0.751 1.00 98.38 112 LEU A N 1
ATOM 908 C CA . LEU A 1 112 ? 7.887 -4.079 -0.010 1.00 98.38 112 LEU A CA 1
ATOM 909 C C . LEU A 1 112 ? 6.839 -3.906 1.097 1.00 98.38 112 LEU A C 1
ATOM 911 O O . LEU A 1 112 ? 7.192 -3.577 2.229 1.00 98.38 112 LEU A O 1
ATOM 915 N N . ALA A 1 113 ? 5.560 -4.123 0.782 1.00 98.00 113 ALA A N 1
ATOM 916 C CA . ALA A 1 113 ? 4.484 -4.024 1.764 1.00 98.00 113 ALA A CA 1
ATOM 917 C C . ALA A 1 113 ? 4.642 -5.067 2.885 1.00 98.00 113 ALA A C 1
ATOM 919 O O . ALA A 1 113 ? 4.518 -4.724 4.059 1.00 98.00 113 ALA A O 1
ATOM 920 N N . GLU A 1 114 ? 4.982 -6.309 2.532 1.00 98.25 114 GLU A N 1
ATOM 921 C CA . GLU A 1 114 ? 5.270 -7.391 3.484 1.00 98.25 114 GLU A CA 1
ATOM 922 C C . GLU A 1 114 ? 6.453 -7.046 4.392 1.00 98.25 114 GLU A C 1
ATOM 924 O O . GLU A 1 114 ? 6.329 -7.119 5.612 1.00 98.25 114 GLU A O 1
ATOM 929 N N . PHE A 1 115 ? 7.567 -6.576 3.821 1.00 97.94 115 PHE A N 1
ATOM 930 C CA . PHE A 1 115 ? 8.736 -6.153 4.590 1.00 97.94 115 PHE A CA 1
ATOM 931 C C . PHE A 1 115 ? 8.382 -5.067 5.612 1.00 97.94 115 PHE A C 1
ATOM 933 O O . PHE A 1 115 ? 8.801 -5.150 6.769 1.00 97.94 115 PHE A O 1
ATOM 940 N N . VAL A 1 116 ? 7.598 -4.059 5.209 1.00 97.25 116 VAL A N 1
ATOM 941 C CA . VAL A 1 116 ? 7.165 -2.988 6.117 1.00 97.25 116 VAL A CA 1
ATOM 942 C C . VAL A 1 116 ? 6.273 -3.531 7.234 1.00 97.25 116 VAL A C 1
ATOM 944 O O . VAL A 1 116 ? 6.463 -3.147 8.385 1.00 97.25 116 VAL A O 1
ATOM 947 N N . MET A 1 117 ? 5.339 -4.431 6.921 1.00 97.69 117 MET A N 1
ATOM 948 C CA . MET A 1 117 ? 4.456 -5.077 7.900 1.00 97.69 117 MET A CA 1
ATOM 949 C C . MET A 1 117 ? 5.229 -5.914 8.925 1.00 97.69 117 MET A C 1
ATOM 951 O O . MET A 1 117 ? 5.060 -5.746 10.132 1.00 97.69 117 MET A O 1
ATOM 955 N N . GLU A 1 118 ? 6.136 -6.771 8.457 1.00 97.38 118 GLU A N 1
ATOM 956 C CA . GLU A 1 118 ? 6.932 -7.664 9.305 1.00 97.38 118 GLU A CA 1
ATOM 957 C C . GLU A 1 118 ? 7.913 -6.910 10.211 1.00 97.38 118 GLU A C 1
ATOM 959 O O . GLU A 1 118 ? 8.238 -7.373 11.304 1.00 97.38 118 GLU A O 1
ATOM 964 N N . ASN A 1 119 ? 8.374 -5.735 9.774 1.00 97.00 119 ASN A N 1
ATOM 965 C CA . ASN A 1 119 ? 9.373 -4.938 10.483 1.00 97.00 119 ASN A CA 1
ATOM 966 C C . ASN A 1 119 ? 8.794 -3.651 11.088 1.00 97.00 119 ASN A C 1
ATOM 968 O O . ASN A 1 119 ? 9.562 -2.775 11.497 1.00 97.00 119 ASN A O 1
ATOM 972 N N . TYR A 1 120 ? 7.465 -3.528 11.166 1.00 96.88 120 TYR A N 1
ATOM 973 C CA . TYR A 1 120 ? 6.787 -2.280 11.508 1.00 96.88 120 TYR A CA 1
ATOM 974 C C . TYR A 1 120 ? 7.276 -1.667 12.824 1.00 96.88 120 TYR A C 1
ATOM 976 O O . TYR A 1 120 ? 7.604 -0.484 12.845 1.00 96.88 120 TYR A O 1
ATOM 984 N N . ASP A 1 121 ? 7.405 -2.444 13.903 1.00 95.56 121 ASP A N 1
ATOM 985 C CA . ASP A 1 121 ? 7.855 -1.919 15.204 1.00 95.56 121 ASP A CA 1
ATOM 986 C C . ASP A 1 121 ? 9.259 -1.302 15.130 1.00 95.56 121 ASP A C 1
ATOM 988 O O . ASP A 1 121 ? 9.506 -0.211 15.640 1.00 95.56 121 ASP A O 1
ATOM 992 N N . SER A 1 122 ? 10.186 -1.974 14.443 1.00 94.94 122 SER A N 1
ATOM 993 C CA . SER A 1 122 ? 11.561 -1.494 14.258 1.00 94.94 122 SER A CA 1
ATOM 994 C C . SER A 1 122 ? 11.599 -0.250 13.367 1.00 94.94 122 SER A C 1
ATOM 996 O O . SER A 1 122 ? 12.282 0.730 13.675 1.00 94.94 122 SER A O 1
ATOM 998 N N . LEU A 1 123 ? 10.852 -0.270 12.262 1.00 94.94 123 LEU A N 1
ATOM 999 C CA . LEU A 1 123 ? 10.836 0.805 11.274 1.00 94.94 123 LEU A CA 1
ATOM 1000 C C . LEU A 1 123 ? 10.119 2.056 11.783 1.00 94.94 123 LEU A C 1
ATOM 1002 O O . LEU A 1 123 ? 10.639 3.154 11.606 1.00 94.94 123 LEU A O 1
ATOM 1006 N N . SER A 1 124 ? 8.967 1.910 1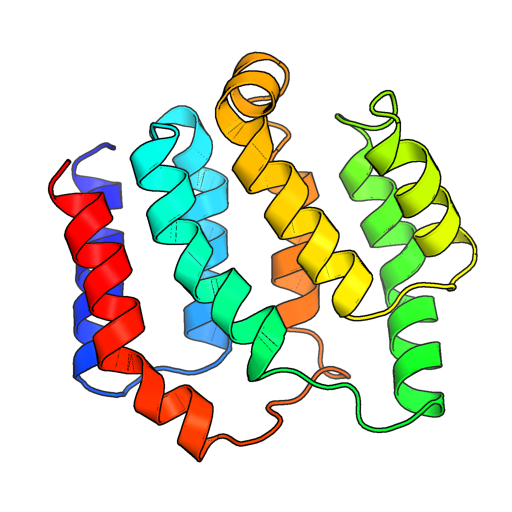2.436 1.00 93.81 124 SER A N 1
ATOM 1007 C CA . SER A 1 124 ? 8.184 3.025 12.986 1.00 93.81 124 SER A CA 1
ATOM 1008 C C . SER A 1 124 ? 8.910 3.725 14.136 1.00 93.81 124 SER A C 1
ATOM 1010 O O . SER A 1 124 ? 8.845 4.945 14.238 1.00 93.81 124 SER A O 1
ATOM 1012 N N . GLN A 1 125 ? 9.689 3.000 14.947 1.00 92.38 125 GLN A N 1
ATOM 1013 C CA . GLN A 1 125 ? 10.525 3.608 15.987 1.00 92.38 125 GLN A CA 1
ATOM 1014 C C . GLN A 1 125 ? 11.738 4.351 15.413 1.00 92.38 125 GLN A C 1
ATOM 1016 O O . GLN A 1 125 ? 12.087 5.430 15.891 1.00 92.38 125 GLN A O 1
ATOM 1021 N N . LYS A 1 126 ? 12.403 3.785 14.396 1.00 93.06 126 LYS A N 1
ATOM 1022 C CA . LYS A 1 126 ? 13.591 4.399 13.775 1.00 93.06 126 LYS A CA 1
ATOM 1023 C C . LYS A 1 126 ? 13.242 5.555 12.833 1.00 93.06 126 LYS A C 1
ATOM 1025 O O . LYS A 1 126 ? 14.014 6.508 12.730 1.00 93.06 126 LYS A O 1
ATOM 1030 N N . TYR A 1 127 ? 12.121 5.453 12.118 1.00 91.44 127 TYR A N 1
ATOM 1031 C CA . TYR A 1 127 ? 11.760 6.301 10.977 1.00 91.44 127 TYR A CA 1
ATOM 1032 C C . TYR A 1 127 ? 10.271 6.725 10.976 1.00 91.44 127 TYR A C 1
ATOM 1034 O O . TYR A 1 127 ? 9.624 6.628 9.926 1.00 91.44 127 TYR A O 1
ATOM 1042 N N . PRO A 1 128 ? 9.715 7.222 12.099 1.00 84.62 128 PRO A N 1
ATOM 1043 C CA . PRO A 1 128 ? 8.269 7.423 12.272 1.00 84.62 128 PRO A CA 1
ATOM 1044 C C . PRO A 1 128 ? 7.642 8.295 11.176 1.00 84.62 128 PRO A C 1
ATOM 1046 O O . PRO A 1 128 ? 6.661 7.908 10.547 1.00 84.62 128 PRO A O 1
ATOM 1049 N N . ASP A 1 129 ? 8.268 9.429 10.857 1.00 86.94 129 ASP A N 1
ATOM 1050 C CA . ASP A 1 129 ? 7.738 10.389 9.877 1.00 86.94 129 ASP A CA 1
ATOM 1051 C C . ASP A 1 129 ? 8.097 10.060 8.424 1.00 86.94 129 ASP A C 1
ATOM 1053 O O . ASP A 1 129 ? 7.717 10.782 7.496 1.00 86.94 129 ASP A O 1
ATOM 1057 N N . HIS A 1 130 ? 8.897 9.017 8.210 1.00 92.81 130 HIS A N 1
ATOM 1058 C CA . HIS A 1 130 ? 9.477 8.709 6.907 1.00 92.81 130 HIS A CA 1
ATOM 1059 C C . HIS A 1 130 ? 8.963 7.401 6.317 1.00 92.81 130 HIS A C 1
ATOM 1061 O O . HIS A 1 130 ? 9.043 7.218 5.103 1.00 92.81 130 HIS A O 1
ATOM 1067 N N . LEU A 1 131 ? 8.395 6.517 7.138 1.00 94.62 131 LEU A N 1
ATOM 1068 C CA . LEU A 1 131 ? 7.817 5.261 6.668 1.00 94.62 131 LEU A CA 1
ATOM 1069 C C . LEU A 1 131 ? 6.644 5.491 5.698 1.00 94.62 131 LEU A C 1
ATOM 1071 O O . LEU A 1 131 ? 6.456 4.718 4.760 1.00 94.62 131 LEU A O 1
ATOM 1075 N N . LYS A 1 132 ? 5.936 6.621 5.833 1.00 95.69 132 LYS A N 1
ATOM 1076 C CA . LYS A 1 132 ? 4.905 7.046 4.877 1.00 95.69 132 LYS A CA 1
ATOM 1077 C C . LYS A 1 132 ? 5.419 7.180 3.441 1.00 95.69 132 LYS A C 1
ATOM 1079 O O . LYS A 1 132 ? 4.670 6.872 2.525 1.00 95.69 132 LYS A O 1
ATOM 1084 N N . TYR A 1 133 ? 6.675 7.597 3.235 1.00 96.81 133 TYR A N 1
ATOM 1085 C CA . TYR A 1 133 ? 7.250 7.717 1.889 1.00 96.81 133 TYR A CA 1
ATOM 1086 C C . TYR A 1 133 ? 7.481 6.344 1.269 1.00 96.81 133 TYR A C 1
ATOM 1088 O O . TYR A 1 133 ? 7.165 6.140 0.104 1.00 96.81 133 TYR A O 1
ATOM 1096 N N . VAL A 1 134 ? 7.954 5.380 2.061 1.00 97.06 134 VAL A N 1
ATOM 1097 C CA . VAL A 1 134 ? 8.120 3.989 1.618 1.00 97.06 134 VAL A CA 1
ATOM 1098 C C . VAL A 1 134 ? 6.776 3.412 1.170 1.00 97.06 134 VAL A C 1
ATOM 1100 O O . VAL A 1 134 ? 6.669 2.849 0.082 1.00 97.06 134 VAL A O 1
ATOM 1103 N N . LEU A 1 135 ? 5.727 3.617 1.970 1.00 97.00 135 LEU A N 1
ATOM 1104 C CA . LEU A 1 135 ? 4.368 3.184 1.642 1.00 97.00 135 LEU A CA 1
ATOM 1105 C C . LEU A 1 135 ? 3.736 3.963 0.475 1.00 97.00 135 LEU A C 1
ATOM 1107 O O . LEU A 1 135 ? 2.822 3.441 -0.159 1.00 97.00 135 LEU A O 1
ATOM 1111 N N . SER A 1 136 ? 4.233 5.150 0.113 1.00 97.25 136 SER A N 1
ATOM 1112 C CA . SER A 1 136 ? 3.793 5.830 -1.116 1.00 97.25 136 SER A CA 1
ATOM 1113 C C . SER A 1 136 ? 4.094 5.009 -2.374 1.00 97.25 136 SER A C 1
ATOM 1115 O O . SER A 1 136 ? 3.384 5.142 -3.363 1.00 97.25 136 SER A O 1
ATOM 1117 N N . ASN A 1 137 ? 5.095 4.119 -2.359 1.00 97.94 137 ASN A N 1
ATOM 1118 C CA . ASN A 1 137 ? 5.341 3.219 -3.494 1.00 97.94 137 ASN A CA 1
ATOM 1119 C C . ASN A 1 137 ? 4.184 2.226 -3.688 1.00 97.94 137 ASN A C 1
ATOM 1121 O O . ASN A 1 137 ? 3.784 1.934 -4.815 1.00 97.94 137 ASN A O 1
ATOM 1125 N N . VAL A 1 138 ? 3.623 1.734 -2.582 1.00 97.75 138 VAL A N 1
ATOM 1126 C CA . VAL A 1 138 ? 2.465 0.828 -2.555 1.00 97.75 138 VAL A CA 1
ATOM 1127 C C . VAL A 1 138 ? 1.229 1.565 -3.082 1.00 97.75 138 VAL A C 1
ATOM 1129 O O . VAL A 1 138 ? 0.557 1.077 -3.986 1.00 97.75 138 VAL A O 1
ATOM 1132 N N . GLU A 1 139 ? 0.982 2.777 -2.585 1.00 96.69 139 GLU A N 1
ATOM 1133 C CA . GLU A 1 139 ? -0.136 3.635 -3.002 1.00 96.69 139 GLU A CA 1
ATOM 1134 C C . GLU A 1 139 ? -0.075 3.996 -4.489 1.00 96.69 139 GLU A C 1
ATOM 1136 O O . GLU A 1 139 ? -1.031 3.763 -5.229 1.00 96.69 139 GLU A O 1
ATOM 1141 N N . VAL A 1 140 ? 1.067 4.512 -4.950 1.00 96.31 140 VAL A N 1
ATOM 1142 C CA . VAL A 1 140 ? 1.252 4.904 -6.351 1.00 96.31 140 VAL A CA 1
ATOM 1143 C C . VAL A 1 140 ? 1.115 3.701 -7.275 1.00 96.31 140 VAL A C 1
ATOM 1145 O O . VAL A 1 140 ? 0.582 3.852 -8.366 1.00 96.31 140 VAL A O 1
ATOM 1148 N N . THR A 1 141 ? 1.529 2.505 -6.847 1.00 96.69 141 THR A N 1
ATOM 1149 C CA . THR A 1 141 ? 1.293 1.275 -7.618 1.00 96.69 141 THR A CA 1
ATOM 1150 C C . THR A 1 141 ? -0.198 0.975 -7.759 1.00 96.69 141 THR A C 1
ATOM 1152 O O . THR A 1 141 ? -0.654 0.699 -8.865 1.00 96.69 141 THR A O 1
ATOM 1155 N N . ILE A 1 142 ? -0.958 1.046 -6.662 1.00 95.06 142 ILE A N 1
ATOM 1156 C CA . ILE A 1 142 ? -2.400 0.757 -6.635 1.00 95.06 142 ILE A CA 1
ATOM 1157 C C . ILE A 1 142 ? -3.180 1.696 -7.568 1.00 95.06 142 ILE A C 1
ATOM 1159 O O . ILE A 1 142 ? -4.086 1.244 -8.263 1.00 95.06 142 ILE A O 1
ATOM 1163 N N . ASN A 1 143 ? -2.799 2.974 -7.625 1.00 92.19 143 ASN A N 1
ATOM 1164 C CA . ASN A 1 143 ? -3.482 3.998 -8.423 1.00 92.19 143 ASN A CA 1
ATOM 1165 C C . ASN A 1 143 ? -2.890 4.246 -9.819 1.00 92.19 143 ASN A C 1
ATOM 1167 O O . ASN A 1 143 ? -3.357 5.143 -10.526 1.00 92.19 143 ASN A O 1
ATOM 1171 N N . HIS A 1 144 ? -1.845 3.525 -10.231 1.00 93.00 144 HIS A N 1
ATOM 1172 C CA . HIS A 1 144 ? -1.184 3.829 -11.498 1.00 93.00 144 HIS A CA 1
ATOM 1173 C C . HIS A 1 144 ? -2.062 3.458 -12.703 1.00 93.00 144 HIS A C 1
ATOM 1175 O O . HIS A 1 144 ? -2.597 2.358 -12.765 1.00 93.00 144 HIS A O 1
ATOM 1181 N N . GLU A 1 145 ? -2.121 4.318 -13.725 1.00 90.12 145 GLU A N 1
ATOM 1182 C CA . GLU A 1 145 ? -2.929 4.107 -14.947 1.00 90.12 145 GLU A CA 1
ATOM 1183 C C . GLU A 1 145 ? -2.580 2.826 -15.734 1.00 90.12 145 GLU A C 1
ATOM 1185 O O . GLU A 1 145 ? -3.413 2.248 -16.433 1.00 90.12 145 GLU A O 1
ATOM 1190 N N . ASP A 1 146 ? -1.328 2.383 -15.617 1.00 91.25 146 ASP A N 1
ATOM 1191 C CA . ASP A 1 146 ? -0.800 1.174 -16.264 1.00 91.25 146 ASP A CA 1
ATOM 1192 C C . ASP A 1 146 ? -1.093 -0.114 -15.466 1.00 91.25 146 ASP A C 1
ATOM 1194 O O . ASP A 1 146 ? -0.892 -1.218 -15.981 1.00 91.25 146 ASP A O 1
ATOM 1198 N N . VAL A 1 147 ? -1.597 0.021 -14.235 1.00 91.00 147 VAL A N 1
ATOM 1199 C CA . VAL A 1 147 ? -2.032 -1.075 -13.366 1.00 91.00 147 VAL A CA 1
ATOM 1200 C C . VAL A 1 147 ? -3.555 -1.160 -13.431 1.00 91.00 147 VAL A C 1
ATOM 1202 O O . VAL A 1 147 ? -4.270 -0.167 -13.365 1.00 91.00 147 VAL A O 1
ATOM 1205 N N . SER A 1 148 ? -4.083 -2.362 -13.630 1.00 90.81 148 SER A N 1
ATOM 1206 C CA . SER A 1 148 ? -5.519 -2.590 -13.807 1.00 90.81 148 SER A CA 1
ATOM 1207 C C . SER A 1 148 ? -6.034 -3.626 -12.821 1.00 90.81 148 SER A C 1
ATOM 1209 O O . SER A 1 148 ? -5.269 -4.445 -12.314 1.00 90.81 148 SER A O 1
ATOM 1211 N N . LEU A 1 149 ? -7.350 -3.635 -12.596 1.00 91.19 149 LEU A N 1
ATOM 1212 C CA . LEU A 1 149 ? -8.003 -4.738 -11.899 1.00 91.19 149 LEU A CA 1
ATOM 1213 C C . LEU A 1 149 ? -8.019 -5.984 -12.795 1.00 91.19 149 LEU A C 1
ATOM 1215 O O . LEU A 1 149 ? -8.406 -5.928 -13.963 1.00 91.19 149 LEU A O 1
ATOM 1219 N N . LEU A 1 150 ? -7.595 -7.124 -12.252 1.00 87.75 150 LEU A N 1
ATOM 1220 C CA . LEU A 1 150 ? -7.563 -8.411 -12.944 1.00 87.75 150 LEU A CA 1
ATOM 1221 C C . LEU A 1 150 ? -8.982 -8.921 -13.186 1.00 87.75 150 LEU A C 1
ATOM 1223 O O . LEU A 1 150 ? -9.314 -9.365 -14.285 1.00 87.75 150 LEU A O 1
ATOM 1227 N N . LYS A 1 151 ? -9.819 -8.869 -12.144 1.00 85.19 151 LYS A N 1
ATOM 1228 C CA . LYS A 1 151 ? -11.238 -9.240 -12.182 1.00 85.19 151 LYS A CA 1
ATOM 1229 C C . LYS A 1 151 ? -12.014 -8.399 -11.178 1.00 85.19 151 LYS A C 1
ATOM 1231 O O . LYS A 1 151 ? -12.026 -8.721 -9.994 1.00 85.19 151 LYS A O 1
ATOM 1236 N N . GLU A 1 152 ? -12.743 -7.398 -11.661 1.00 85.19 152 GLU A N 1
ATOM 1237 C CA . GLU A 1 152 ? -13.572 -6.527 -10.813 1.00 85.19 152 GLU A CA 1
ATOM 1238 C C . GLU A 1 152 ? -14.496 -7.323 -9.881 1.00 85.19 152 GLU A C 1
ATOM 1240 O O . GLU A 1 152 ? -14.575 -7.044 -8.691 1.00 85.19 152 GLU A O 1
ATOM 1245 N N . LYS A 1 153 ? -15.129 -8.393 -10.379 1.00 86.56 153 LYS A N 1
ATOM 1246 C CA . LYS A 1 153 ? -16.006 -9.241 -9.555 1.00 86.56 153 LYS A CA 1
ATOM 1247 C C . LYS A 1 153 ? -15.311 -9.796 -8.303 1.00 86.56 153 LYS A C 1
ATOM 1249 O O . LYS A 1 153 ? -15.959 -9.911 -7.267 1.00 86.56 153 LYS A O 1
ATOM 1254 N N . ASN A 1 154 ? -14.033 -10.166 -8.401 1.00 85.50 154 ASN A N 1
ATOM 1255 C CA . ASN A 1 154 ? -13.286 -10.691 -7.260 1.00 85.50 154 ASN A CA 1
ATOM 1256 C C . ASN A 1 154 ? -13.012 -9.577 -6.250 1.00 85.50 154 ASN A C 1
ATOM 1258 O O . ASN A 1 154 ? -13.343 -9.736 -5.077 1.00 85.50 154 ASN A O 1
ATOM 1262 N N . PHE A 1 155 ? -12.528 -8.434 -6.735 1.00 91.06 155 PHE A N 1
ATOM 1263 C CA . PHE A 1 155 ? -12.299 -7.240 -5.931 1.00 91.06 155 PHE A CA 1
ATOM 1264 C C . PHE A 1 155 ? -13.550 -6.844 -5.129 1.00 91.06 155 PHE A C 1
ATOM 1266 O O . PHE A 1 155 ? -13.485 -6.700 -3.909 1.00 91.06 155 PHE A O 1
ATOM 1273 N N . TYR A 1 156 ? -14.714 -6.786 -5.785 1.00 91.38 156 TYR A N 1
ATOM 1274 C CA . TYR A 1 156 ? -16.003 -6.461 -5.159 1.00 91.38 156 TYR A CA 1
ATOM 1275 C C . TYR A 1 156 ? -16.547 -7.543 -4.217 1.00 91.38 156 TYR A C 1
ATOM 1277 O O . TYR A 1 156 ? -17.347 -7.259 -3.328 1.00 91.38 156 TYR A O 1
ATOM 1285 N N . SER A 1 157 ? -16.119 -8.798 -4.375 1.00 91.88 157 SER A N 1
ATOM 1286 C CA . SER A 1 157 ? -16.526 -9.883 -3.473 1.00 91.88 157 SER A CA 1
ATOM 1287 C C . SER A 1 157 ? -15.782 -9.876 -2.133 1.00 91.88 157 SER A C 1
ATOM 1289 O O . SER A 1 157 ? -16.237 -10.504 -1.175 1.00 91.88 157 SER A O 1
ATOM 1291 N N . SER A 1 158 ? -14.670 -9.141 -2.047 1.00 94.56 158 SER A N 1
ATOM 1292 C CA . SER A 1 158 ? -13.800 -9.089 -0.869 1.00 94.56 158 SER A CA 1
ATOM 1293 C C . SER A 1 158 ? -14.242 -8.072 0.190 1.00 94.56 158 SER A C 1
ATOM 1295 O O . SER A 1 158 ? -13.670 -8.060 1.278 1.00 94.56 158 SER A O 1
ATOM 1297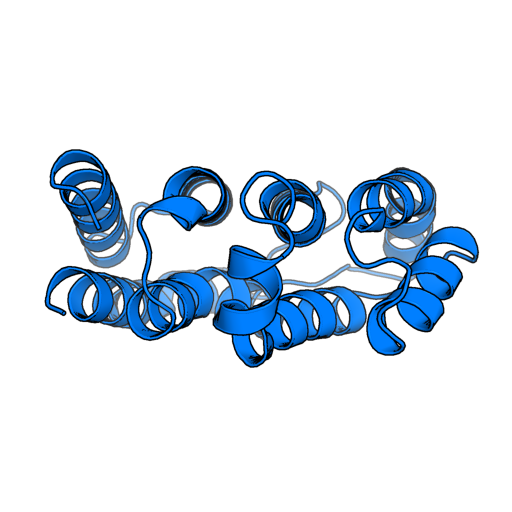 N N . GLY A 1 159 ? -15.276 -7.260 -0.061 1.00 96.44 159 GLY A N 1
ATOM 1298 C CA . GLY A 1 159 ? -15.686 -6.160 0.824 1.00 96.44 159 GLY A CA 1
ATOM 1299 C C . GLY A 1 159 ? -15.940 -6.586 2.274 1.00 96.44 159 GLY A C 1
ATOM 1300 O O . GLY A 1 159 ? -15.419 -5.980 3.206 1.00 96.44 159 GLY A O 1
ATOM 1301 N N . ASN A 1 160 ? -16.632 -7.710 2.488 1.00 97.19 160 ASN A N 1
ATOM 1302 C CA . ASN A 1 160 ? -16.848 -8.250 3.839 1.00 97.19 160 ASN A CA 1
ATOM 1303 C C . ASN A 1 160 ? -15.538 -8.640 4.545 1.00 97.19 160 ASN A C 1
ATOM 1305 O O . ASN A 1 160 ? -15.417 -8.470 5.757 1.00 97.19 160 ASN A O 1
ATOM 1309 N N . ILE A 1 161 ? -14.559 -9.162 3.800 1.00 97.31 161 ILE A N 1
ATOM 1310 C CA . ILE A 1 161 ? -13.241 -9.523 4.334 1.00 97.31 161 ILE A CA 1
ATOM 1311 C C . ILE A 1 161 ? -12.463 -8.250 4.686 1.00 97.31 161 ILE A C 1
ATOM 1313 O O . ILE A 1 161 ? -11.901 -8.160 5.776 1.00 97.31 161 ILE A O 1
ATOM 1317 N N . PHE A 1 162 ? -12.482 -7.240 3.812 1.00 98.00 162 PHE A N 1
ATOM 1318 C CA . PHE A 1 162 ? -11.825 -5.955 4.060 1.00 98.00 162 PHE A CA 1
ATOM 1319 C C . PHE A 1 162 ? -12.396 -5.256 5.295 1.00 98.00 162 PHE A C 1
ATOM 1321 O O . PHE A 1 162 ? -11.646 -4.873 6.193 1.00 98.00 162 PHE A O 1
ATOM 1328 N N . ALA A 1 163 ? -13.723 -5.184 5.403 1.00 98.19 163 ALA A N 1
ATOM 1329 C CA . ALA A 1 163 ? -14.402 -4.639 6.573 1.00 98.19 163 ALA A CA 1
ATOM 1330 C C . ALA A 1 163 ? -14.052 -5.401 7.860 1.00 98.19 163 ALA A C 1
ATOM 1332 O O . ALA A 1 163 ? -13.873 -4.790 8.912 1.00 98.19 163 ALA A O 1
ATOM 1333 N N . ALA A 1 164 ? -13.911 -6.730 7.798 1.00 98.25 164 ALA A N 1
ATOM 1334 C CA . ALA A 1 164 ? -13.527 -7.532 8.957 1.00 98.25 164 ALA A CA 1
ATOM 1335 C C . ALA A 1 164 ? -12.120 -7.186 9.469 1.00 98.25 164 ALA A C 1
ATOM 1337 O O . ALA A 1 164 ? -11.933 -7.086 10.684 1.00 98.25 164 ALA A O 1
ATOM 1338 N N . TYR A 1 165 ? -11.151 -6.956 8.575 1.00 98.38 165 TYR A N 1
ATOM 1339 C CA . TYR A 1 165 ? -9.813 -6.505 8.968 1.00 98.38 165 TYR A CA 1
ATOM 1340 C C . TYR A 1 165 ? -9.848 -5.138 9.657 1.00 98.38 165 TYR A C 1
ATOM 1342 O O . TYR A 1 165 ? -9.291 -5.000 10.748 1.00 98.38 165 TYR A O 1
ATOM 1350 N N . LEU A 1 166 ? -10.562 -4.164 9.078 1.00 98.06 166 LEU A N 1
ATOM 1351 C CA . LEU A 1 166 ? -10.697 -2.828 9.666 1.00 98.06 166 LEU A CA 1
ATOM 1352 C C . LEU A 1 166 ? -11.392 -2.873 11.028 1.00 98.06 166 LEU A C 1
ATOM 1354 O O . LEU A 1 166 ? -10.892 -2.315 12.000 1.00 98.06 166 LEU A O 1
ATOM 1358 N N . ASN A 1 167 ? -12.513 -3.591 11.127 1.00 97.75 167 ASN A N 1
ATOM 1359 C CA . ASN A 1 167 ? -13.242 -3.739 12.383 1.00 97.75 167 ASN A CA 1
ATOM 1360 C C . ASN A 1 167 ? -12.379 -4.403 13.454 1.00 97.75 167 ASN A C 1
ATOM 1362 O O . ASN A 1 167 ? -12.460 -4.018 14.616 1.00 97.75 167 ASN A O 1
ATOM 1366 N N . LYS A 1 168 ? -11.545 -5.382 13.093 1.00 97.81 168 LYS A N 1
ATOM 1367 C CA . LYS A 1 168 ? -10.630 -5.985 14.061 1.00 97.81 168 LYS A CA 1
ATOM 1368 C C . LYS A 1 168 ? -9.590 -4.971 14.542 1.00 97.81 168 LYS A C 1
ATOM 1370 O O . LYS A 1 168 ? -9.402 -4.875 15.746 1.00 97.81 168 LYS A O 1
ATOM 1375 N N . ALA A 1 169 ? -8.985 -4.194 13.641 1.00 97.56 169 ALA A N 1
ATOM 1376 C CA . ALA A 1 169 ? -8.012 -3.161 14.007 1.00 97.56 169 ALA A CA 1
ATOM 1377 C C . ALA A 1 169 ? -8.614 -2.090 14.935 1.00 97.56 169 ALA A C 1
ATOM 1379 O O . ALA A 1 169 ? -7.992 -1.685 15.904 1.00 97.56 169 ALA A O 1
ATOM 1380 N N . ILE A 1 170 ? -9.852 -1.671 14.666 1.00 96.56 170 ILE A N 1
ATOM 1381 C CA . ILE A 1 170 ? -10.590 -0.651 15.429 1.00 96.56 170 ILE A CA 1
ATOM 1382 C C . ILE A 1 170 ? -10.898 -1.069 16.876 1.00 96.56 170 ILE A C 1
ATOM 1384 O O . ILE A 1 170 ? -11.124 -0.195 17.712 1.00 96.56 170 ILE A O 1
ATOM 1388 N N . ASN A 1 171 ? -10.983 -2.373 17.153 1.00 93.00 171 ASN A N 1
ATOM 1389 C CA . ASN A 1 171 ? -11.427 -2.926 18.439 1.00 93.00 171 ASN A CA 1
ATOM 1390 C C . ASN A 1 171 ? -10.281 -3.519 19.284 1.00 93.00 171 ASN A C 1
ATOM 1392 O O . ASN A 1 171 ? -10.559 -4.284 20.212 1.00 93.00 171 ASN A O 1
ATOM 1396 N N . ILE A 1 172 ? -9.026 -3.210 18.944 1.00 90.00 172 ILE A N 1
ATOM 1397 C CA . ILE A 1 172 ? -7.849 -3.475 19.789 1.00 90.00 172 ILE A CA 1
ATOM 1398 C C . ILE A 1 172 ? -7.775 -2.406 20.880 1.00 90.00 172 ILE A C 1
ATOM 1400 O O . ILE A 1 172 ? -7.589 -2.793 22.056 1.00 90.00 172 ILE A O 1
#

pLDDT: mean 95.46, std 3.0, range [84.62, 98.44]

Foldseek 3Di:
DDPVLLVVLLVLLVCLVVLVDDLVSLLVLLLSLLVCLVVADLLLSLLSLCLLLVCLVPWKDQDDPVLLLVVLVVCLVLLLVLCVQVCVPPLNVVLSVCSVVSNDDSVNLSVLSVVCSVCVVVCCVSPVNRVSSNSVSSSCQSPPPSMGTPDVVVSSVCSNVSSVSSVVSSVD

Sequence (172 aa):
MNIDLQRTFNEYSKTFISGEYDINTISSLLDDIKYGIPELTSEEFNLLMQVPLSVLRSDLWISDINKLNQWQGKIGDYFAGNMYCIKKEDFAIDLIKKFKDGDFDLKDIVGLAEFVMENYDSLSQKYPDHLKYVLSNVEVTINHEDVSLLKEKNFYSSGNIFAAYLNKAINI

Secondary structure (DSSP, 8-state):
--HHHHHHHHHHHHHHHHT---HHHHHHHHHHHHHHGGG--HHHHHHHTHHHHHHHHHTEE--SHHHHHHHHHHHHHHHHHHTTTTTTSHHHHHHHHHHHHT---HHHHHHHHHHHHHTHHHHHHHSTTTHHHHHHHHHHHHT-TT-EES-HHHHHHTHHHHHHHHHHHHT-

Organism: NCBI:txid130788

Radius of gyration: 15.66 Å; chains: 1; bounding box: 43×22×43 Å